Protein AF-A0A4V0X3Z7-F1 (afdb_monomer)

Secondary structure (DSSP, 8-state):
------HHHHHHHHHHHHHHHHHHHHTT-HHHHHHHHHHHHHHHHHHHHHHHHTT-HHHHHHHHHHHHHHHHHTT-HHHHHHHHHHHHS-TTS-HHHHHHHHHHHHHHHHHHHHHHHHHHHHT--

Mean predicted aligned error: 4.18 Å

pLDDT: mean 93.08, std 9.67, range [38.34, 98.69]

Structure (mmCIF, N/CA/C/O backbone):
data_AF-A0A4V0X3Z7-F1
#
_entry.id   AF-A0A4V0X3Z7-F1
#
loop_
_atom_site.group_PDB
_atom_site.id
_atom_site.type_symbol
_atom_site.label_atom_id
_atom_site.label_alt_id
_atom_site.label_comp_id
_atom_site.label_asym_id
_atom_site.label_entity_id
_atom_site.label_seq_id
_atom_site.pdbx_PDB_ins_code
_atom_site.Cartn_x
_atom_site.Cartn_y
_atom_site.Cartn_z
_atom_site.occupancy
_atom_site.B_iso_or_equiv
_atom_site.auth_seq_id
_atom_site.auth_comp_id
_atom_site.auth_asym_id
_atom_site.auth_atom_id
_atom_site.pdbx_PDB_model_num
ATOM 1 N N . MET A 1 1 ? -10.148 -19.559 -21.890 1.00 38.34 1 MET A N 1
ATOM 2 C CA . MET A 1 1 ? -9.094 -18.901 -21.090 1.00 38.34 1 MET A CA 1
ATOM 3 C C . MET A 1 1 ? -9.607 -17.489 -20.828 1.00 38.34 1 MET A C 1
ATOM 5 O O . MET A 1 1 ? -9.578 -16.677 -21.739 1.00 38.34 1 MET A O 1
ATOM 9 N N . ASN A 1 2 ? -10.272 -17.265 -19.688 1.00 44.81 2 ASN A N 1
ATOM 10 C CA . ASN A 1 2 ? -10.984 -16.011 -19.402 1.00 44.81 2 ASN A CA 1
ATOM 11 C C . ASN A 1 2 ? -9.976 -14.900 -19.104 1.00 44.81 2 ASN A C 1
ATOM 13 O O . ASN A 1 2 ? -9.364 -14.905 -18.042 1.00 44.81 2 ASN A O 1
ATOM 17 N N . SER A 1 3 ? -9.816 -13.957 -20.026 1.00 54.38 3 SER A N 1
ATOM 18 C CA . SER A 1 3 ? -9.079 -12.717 -19.788 1.00 54.38 3 SER A CA 1
ATOM 19 C C . SER A 1 3 ? -10.052 -11.540 -19.850 1.00 54.38 3 SER A C 1
ATOM 21 O O . SER A 1 3 ? -9.965 -10.708 -20.745 1.00 54.38 3 SER A O 1
ATOM 23 N N . ASP A 1 4 ? -10.959 -11.485 -18.873 1.00 62.41 4 ASP A N 1
ATOM 24 C CA . AS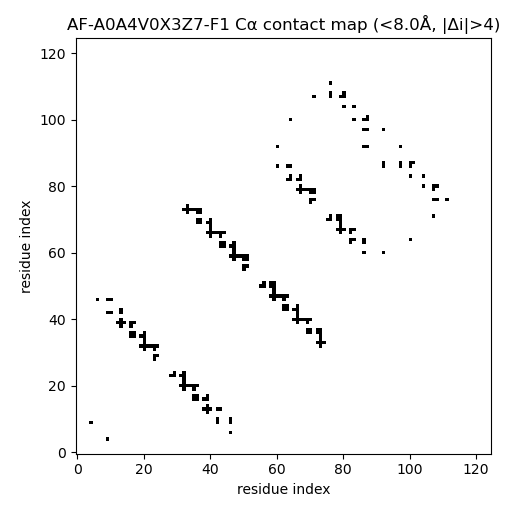P A 1 4 ? -11.826 -10.328 -18.574 1.00 62.41 4 ASP A CA 1
ATOM 25 C C . ASP A 1 4 ? -11.098 -9.288 -17.694 1.00 62.41 4 ASP A C 1
ATOM 27 O O . ASP A 1 4 ? -11.713 -8.504 -16.974 1.00 62.41 4 ASP A O 1
ATOM 31 N N . PHE A 1 5 ? -9.759 -9.284 -17.698 1.00 78.38 5 PHE A N 1
ATOM 32 C CA . PHE A 1 5 ? -8.991 -8.257 -17.002 1.00 78.38 5 PHE A CA 1
ATOM 33 C C . PHE A 1 5 ? -8.976 -6.974 -17.836 1.00 78.38 5 PHE A C 1
ATOM 35 O O . PHE A 1 5 ? -8.099 -6.760 -18.677 1.00 78.38 5 PHE A O 1
ATOM 42 N N . ASP A 1 6 ? -9.961 -6.118 -17.591 1.00 90.38 6 ASP A N 1
ATOM 43 C CA . ASP A 1 6 ? -9.970 -4.754 -18.100 1.00 90.38 6 ASP A CA 1
ATOM 44 C C . ASP A 1 6 ? -9.227 -3.829 -17.125 1.00 90.38 6 ASP A C 1
ATOM 46 O O . ASP A 1 6 ? -9.748 -3.408 -16.092 1.00 90.38 6 ASP A O 1
ATOM 50 N N . TYR A 1 7 ? -7.987 -3.494 -17.489 1.00 89.81 7 TYR A N 1
ATOM 51 C CA . TYR A 1 7 ? -7.126 -2.591 -16.725 1.00 89.81 7 TYR A CA 1
ATOM 52 C C . TYR A 1 7 ? -7.789 -1.232 -16.447 1.00 89.81 7 TYR A C 1
ATOM 54 O O . TYR A 1 7 ? -7.672 -0.704 -15.344 1.00 89.81 7 TYR A O 1
ATOM 62 N N . HIS A 1 8 ? -8.489 -0.651 -17.427 1.00 90.62 8 HIS A N 1
ATOM 63 C CA . HIS A 1 8 ? -9.095 0.672 -17.268 1.00 90.62 8 HIS A CA 1
ATOM 64 C C . HIS A 1 8 ? -10.319 0.630 -16.352 1.00 90.62 8 HIS A C 1
ATOM 66 O O . HIS A 1 8 ? -10.517 1.546 -15.543 1.00 90.62 8 HIS A O 1
ATOM 72 N N . ALA A 1 9 ? -11.115 -0.436 -16.444 1.00 93.44 9 ALA A N 1
ATOM 73 C CA . ALA A 1 9 ? -12.218 -0.662 -15.519 1.00 93.44 9 ALA A CA 1
ATOM 74 C C . ALA A 1 9 ? -11.707 -0.836 -14.079 1.00 93.44 9 ALA A C 1
ATOM 76 O O . ALA A 1 9 ? -12.247 -0.221 -13.158 1.00 93.44 9 ALA A O 1
ATOM 77 N N . GLU A 1 10 ? -10.630 -1.600 -13.887 1.00 94.69 10 GLU A N 1
ATOM 78 C CA . GLU A 1 10 ? -10.023 -1.835 -12.573 1.00 94.69 10 GLU A CA 1
ATOM 79 C C . GLU A 1 10 ? -9.392 -0.560 -11.981 1.00 94.69 10 GLU A C 1
ATOM 81 O O . GLU A 1 10 ? -9.646 -0.244 -10.818 1.00 94.69 10 GLU A O 1
ATOM 86 N N . GLU A 1 11 ? -8.681 0.250 -12.775 1.00 93.12 11 GLU A N 1
ATOM 87 C CA . GLU A 1 11 ? -8.182 1.575 -12.355 1.00 93.12 11 GLU A CA 1
ATOM 88 C C . GLU A 1 11 ? -9.304 2.499 -11.866 1.00 93.12 11 GLU A C 1
ATOM 90 O O . GLU A 1 11 ? -9.196 3.170 -10.828 1.00 93.12 11 GLU A O 1
ATOM 95 N N . THR A 1 12 ? -10.405 2.525 -12.620 1.00 96.44 12 THR A N 1
ATOM 96 C CA . THR A 1 12 ? -11.579 3.343 -12.301 1.00 96.44 12 THR A CA 1
ATOM 97 C C . THR A 1 12 ? -12.225 2.855 -11.011 1.00 96.44 12 THR A C 1
ATOM 99 O O . THR A 1 12 ? -12.478 3.644 -10.095 1.00 96.44 12 THR A O 1
ATOM 102 N N . ARG A 1 13 ? -12.446 1.540 -10.901 1.00 96.69 13 ARG A N 1
ATOM 103 C CA . ARG A 1 13 ? -13.023 0.906 -9.716 1.00 96.69 13 ARG A CA 1
ATOM 104 C C . ARG A 1 13 ? -12.187 1.199 -8.476 1.00 96.69 13 ARG A C 1
ATOM 106 O O . ARG A 1 13 ? -12.735 1.652 -7.472 1.00 96.69 13 ARG A O 1
ATOM 113 N N . LYS A 1 14 ? -10.872 1.006 -8.554 1.00 96.31 14 LYS A N 1
ATOM 114 C CA . LYS A 1 14 ? -9.954 1.286 -7.452 1.00 96.31 14 LYS A CA 1
ATOM 115 C C . LYS A 1 14 ? -10.014 2.746 -7.012 1.00 96.31 14 LYS A C 1
ATOM 117 O O . LYS A 1 14 ? -10.080 3.030 -5.820 1.00 96.31 14 LYS A O 1
ATOM 122 N N . SER A 1 15 ? -10.020 3.685 -7.954 1.00 95.69 15 SER A N 1
ATOM 123 C CA . SER A 1 15 ? -10.028 5.116 -7.624 1.00 95.69 15 SER A CA 1
ATOM 124 C C . SER A 1 15 ? -11.320 5.517 -6.906 1.00 95.69 15 SER A C 1
ATOM 126 O O . SER A 1 15 ? -11.279 6.253 -5.919 1.00 95.69 15 SER A O 1
ATOM 128 N N . ASN A 1 16 ? -12.453 4.953 -7.334 1.00 97.69 16 ASN A N 1
ATOM 129 C CA . ASN A 1 16 ? -13.739 5.137 -6.667 1.00 97.69 16 ASN A CA 1
ATOM 130 C C . ASN A 1 16 ? -13.750 4.546 -5.250 1.00 97.69 16 ASN A C 1
ATOM 132 O O . ASN A 1 16 ? -14.259 5.191 -4.333 1.00 97.69 16 ASN A O 1
ATOM 136 N N . LEU A 1 17 ? -13.177 3.353 -5.061 1.00 98.25 17 LEU A N 1
ATOM 137 C CA . LEU A 1 17 ? -13.065 2.722 -3.743 1.00 98.25 17 LEU A CA 1
ATOM 138 C C . LEU A 1 17 ? -12.219 3.566 -2.787 1.00 98.25 17 LEU A C 1
ATOM 140 O O . LEU A 1 17 ? -12.663 3.830 -1.675 1.00 98.25 17 LEU A O 1
ATOM 144 N N . LEU A 1 18 ? -11.056 4.059 -3.228 1.00 96.94 18 LEU A N 1
ATOM 145 C CA . LEU A 1 18 ? -10.191 4.910 -2.403 1.00 96.94 18 LEU A CA 1
ATOM 146 C C . LEU A 1 18 ? -10.886 6.209 -1.981 1.00 96.94 18 LEU A C 1
ATOM 148 O O . LEU A 1 18 ? -10.800 6.602 -0.817 1.00 96.94 18 LEU A O 1
ATOM 152 N N . LEU A 1 19 ? -11.601 6.860 -2.904 1.00 97.94 19 LEU A N 1
ATOM 153 C CA . LEU A 1 19 ? -12.348 8.079 -2.596 1.00 97.94 19 LEU A CA 1
ATOM 154 C C . LEU A 1 19 ? -13.448 7.813 -1.561 1.00 97.94 19 LEU A C 1
ATOM 156 O O . LEU A 1 19 ? -13.584 8.564 -0.596 1.00 97.94 19 LEU A O 1
ATOM 160 N N . GLN A 1 20 ? -14.213 6.733 -1.736 1.00 98.25 20 GLN A N 1
ATOM 161 C CA . GLN A 1 20 ? -15.265 6.349 -0.795 1.00 98.25 20 GLN A CA 1
ATOM 162 C C . GLN A 1 20 ? -14.697 5.957 0.571 1.00 98.25 20 GLN A C 1
ATOM 164 O O . GLN A 1 20 ? -15.239 6.370 1.595 1.00 98.25 20 GLN A O 1
ATOM 169 N N . ALA A 1 21 ? -13.595 5.206 0.598 1.00 97.69 21 ALA A N 1
ATOM 170 C CA . ALA A 1 21 ? -12.911 4.810 1.823 1.00 97.69 21 ALA A CA 1
ATOM 171 C C . ALA A 1 21 ? -12.460 6.036 2.628 1.00 97.69 21 ALA A C 1
ATOM 173 O O . ALA A 1 21 ? -12.733 6.123 3.827 1.00 97.69 21 ALA A O 1
ATOM 174 N N . ALA A 1 22 ? -11.853 7.023 1.961 1.00 97.06 22 ALA A N 1
ATOM 175 C CA . ALA A 1 22 ? -11.464 8.283 2.586 1.00 97.06 22 ALA A CA 1
ATOM 176 C C . ALA A 1 22 ? -12.679 9.024 3.165 1.00 97.06 22 ALA A C 1
ATOM 178 O O . ALA A 1 22 ? -12.667 9.399 4.334 1.00 97.06 22 ALA A O 1
ATOM 179 N N . LEU A 1 23 ? -13.760 9.154 2.392 1.00 98.19 23 LEU A N 1
ATOM 180 C CA . LEU A 1 23 ? -14.999 9.806 2.832 1.00 98.19 23 LEU A CA 1
ATOM 181 C C . LEU A 1 23 ? -15.620 9.123 4.060 1.00 98.19 23 LEU A C 1
ATOM 183 O O . LEU A 1 23 ? -16.060 9.794 4.990 1.00 98.19 23 LEU A O 1
ATOM 187 N N . LEU A 1 24 ? -15.637 7.788 4.087 1.00 98.06 24 LEU A N 1
ATOM 188 C CA . LEU A 1 24 ? -16.126 7.020 5.231 1.00 98.06 24 LEU A CA 1
ATOM 189 C C . LEU A 1 24 ? -15.252 7.211 6.470 1.00 98.06 24 LEU A C 1
ATOM 191 O O . LEU A 1 24 ? -15.785 7.310 7.576 1.00 98.06 24 LEU A O 1
ATOM 195 N N . ARG A 1 25 ? -13.931 7.285 6.294 1.00 96.19 25 ARG A N 1
ATOM 196 C CA . ARG A 1 25 ? -12.999 7.536 7.393 1.00 96.19 25 ARG A CA 1
ATOM 197 C C . ARG A 1 25 ? -13.224 8.912 8.013 1.00 96.19 25 ARG A C 1
ATOM 199 O O . ARG A 1 25 ? -13.319 8.992 9.232 1.00 96.19 25 ARG A O 1
ATOM 206 N N . GLU A 1 26 ? -13.387 9.954 7.199 1.00 97.25 26 GLU A N 1
ATOM 207 C CA . GLU A 1 26 ? -13.695 11.311 7.686 1.00 97.25 26 GLU A CA 1
ATOM 208 C C . GLU A 1 26 ? -15.035 11.373 8.441 1.00 97.25 26 GLU A C 1
ATOM 210 O O . GLU A 1 26 ? -15.217 12.180 9.346 1.00 97.25 26 GLU A O 1
ATOM 215 N N . GLN A 1 27 ? -15.971 10.475 8.122 1.00 97.69 27 GLN A N 1
ATOM 216 C CA . GLN A 1 27 ? -17.241 10.316 8.842 1.00 97.69 27 GLN A CA 1
ATOM 217 C C . GLN A 1 27 ? -17.130 9.437 10.104 1.00 97.69 27 GLN A C 1
ATOM 219 O O . GLN A 1 27 ? -18.151 9.092 10.698 1.00 97.69 27 GLN A O 1
ATOM 224 N N . GLY A 1 28 ? -15.926 9.005 10.492 1.00 97.00 28 GLY A N 1
ATOM 225 C CA . GLY A 1 28 ? -15.695 8.119 11.638 1.00 97.00 28 GLY A CA 1
ATOM 226 C C . GLY A 1 28 ? -16.122 6.662 11.417 1.00 97.00 28 GLY A C 1
ATOM 227 O O . GLY A 1 28 ? -16.136 5.866 12.353 1.00 97.00 28 GLY A O 1
ATOM 228 N N . ARG A 1 29 ? -16.472 6.269 10.185 1.00 97.50 29 ARG A N 1
ATOM 229 C CA . ARG A 1 29 ? -16.914 4.906 9.839 1.00 97.50 29 ARG A CA 1
ATOM 230 C C . ARG A 1 29 ? -15.720 4.015 9.494 1.00 97.50 29 ARG A C 1
ATOM 232 O O . ARG A 1 29 ? -15.617 3.508 8.375 1.00 97.50 29 ARG A O 1
ATOM 239 N N . TYR A 1 30 ? -14.829 3.834 10.467 1.00 95.44 30 TYR A N 1
ATOM 240 C CA . TYR A 1 30 ? -13.506 3.230 10.283 1.00 95.44 30 TYR A CA 1
ATOM 241 C C . TYR A 1 30 ? -13.533 1.793 9.756 1.00 95.44 30 TYR A C 1
ATOM 243 O O . TYR A 1 30 ? -12.812 1.496 8.812 1.00 95.44 30 TYR A O 1
ATOM 251 N N . GLU A 1 31 ? -14.402 0.924 10.277 1.00 96.12 31 GLU A N 1
ATOM 252 C CA . GLU A 1 31 ? -14.479 -0.477 9.823 1.00 96.12 31 GLU A CA 1
ATOM 253 C C . GLU A 1 31 ? -14.844 -0.583 8.338 1.00 96.12 31 GLU A C 1
ATOM 255 O O . GLU A 1 31 ? -14.196 -1.286 7.569 1.00 96.12 31 GLU A O 1
ATOM 260 N N . ARG A 1 32 ? -15.856 0.177 7.903 1.00 97.06 32 ARG A N 1
ATOM 261 C CA . ARG A 1 32 ? -16.285 0.172 6.497 1.00 97.06 32 ARG A CA 1
ATOM 262 C C . ARG A 1 32 ? -15.239 0.817 5.591 1.00 97.06 32 ARG A C 1
ATOM 264 O O . ARG A 1 32 ? -15.046 0.351 4.475 1.00 97.06 32 ARG A O 1
ATOM 271 N N . ALA A 1 33 ? -14.565 1.869 6.060 1.00 98.19 33 ALA A N 1
ATOM 272 C CA . ALA A 1 33 ? -13.440 2.451 5.337 1.00 98.19 33 ALA A CA 1
ATOM 273 C C . ALA A 1 33 ? -12.310 1.426 5.151 1.00 98.19 33 ALA A C 1
ATOM 275 O O . ALA A 1 33 ? -11.796 1.292 4.044 1.00 98.19 33 ALA A O 1
ATOM 276 N N . ALA A 1 34 ? -11.979 0.667 6.200 1.00 97.69 34 ALA A N 1
ATOM 277 C CA . ALA A 1 34 ? -10.951 -0.365 6.158 1.00 97.69 34 ALA A CA 1
ATOM 278 C C . ALA A 1 34 ? -11.270 -1.455 5.124 1.00 97.69 34 ALA A C 1
ATOM 280 O O . ALA A 1 34 ? -10.401 -1.799 4.326 1.00 97.69 34 ALA A O 1
ATOM 281 N N . THR A 1 35 ? -12.522 -1.923 5.051 1.00 98.38 35 THR A N 1
ATOM 282 C CA . THR A 1 35 ? -12.951 -2.869 4.004 1.00 98.38 35 THR A CA 1
ATOM 283 C C . THR A 1 35 ? -12.726 -2.310 2.597 1.00 98.38 35 THR A C 1
ATOM 285 O O . THR A 1 35 ? -12.166 -2.997 1.748 1.00 98.38 35 THR A O 1
ATOM 288 N N . LEU A 1 36 ? -13.094 -1.049 2.343 1.00 98.56 36 LEU A N 1
ATOM 289 C CA . LEU A 1 36 ? -12.901 -0.444 1.020 1.00 98.56 36 LEU A CA 1
ATOM 290 C C . LEU A 1 36 ? -11.421 -0.207 0.681 1.00 98.56 36 LEU A C 1
ATOM 292 O O . LEU A 1 36 ? -11.033 -0.347 -0.479 1.00 98.56 36 LEU A O 1
ATOM 296 N N . PHE A 1 37 ? -10.586 0.123 1.671 1.00 98.50 37 PHE A N 1
ATOM 29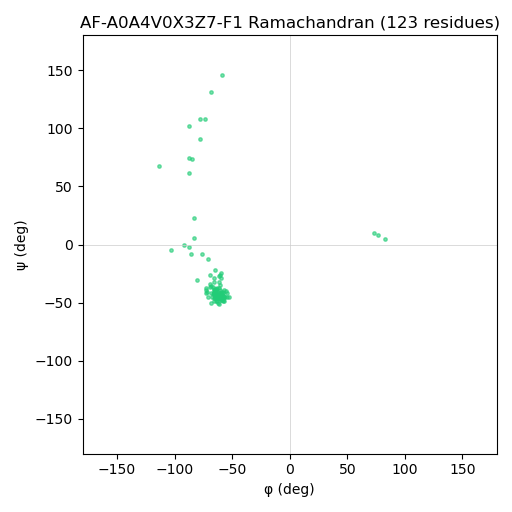7 C CA . PHE A 1 37 ? -9.137 0.214 1.476 1.00 98.50 37 PHE A CA 1
ATOM 298 C C . PHE A 1 37 ? -8.520 -1.145 1.132 1.00 98.50 37 PHE A C 1
ATOM 300 O O . PHE A 1 37 ? -7.704 -1.210 0.215 1.00 98.50 37 PHE A O 1
ATOM 307 N N . ALA A 1 38 ? -8.944 -2.218 1.803 1.00 98.62 38 ALA A N 1
ATOM 308 C CA . ALA A 1 38 ? -8.525 -3.585 1.498 1.00 98.62 38 ALA A CA 1
ATOM 309 C C . ALA A 1 38 ? -8.926 -4.005 0.074 1.00 98.62 38 ALA A C 1
ATOM 311 O O . ALA A 1 38 ? -8.106 -4.522 -0.683 1.00 98.62 38 ALA A O 1
ATOM 312 N N . GLU A 1 39 ? -10.167 -3.724 -0.334 1.00 98.50 39 GLU A N 1
ATOM 313 C CA . GLU A 1 39 ? -10.621 -4.004 -1.702 1.00 98.50 39 GLU A CA 1
ATOM 314 C C . GLU A 1 39 ? -9.813 -3.228 -2.751 1.00 98.50 39 GLU A C 1
ATOM 316 O O . GLU A 1 39 ? -9.421 -3.791 -3.774 1.00 98.50 39 GLU A O 1
ATOM 321 N N . ALA A 1 40 ? -9.536 -1.945 -2.504 1.00 98.62 40 ALA A N 1
ATOM 322 C CA . ALA A 1 40 ? -8.705 -1.139 -3.393 1.00 98.62 40 ALA A CA 1
ATOM 323 C C . ALA A 1 40 ? -7.263 -1.666 -3.473 1.00 98.62 40 ALA A C 1
ATOM 325 O O . ALA A 1 40 ? -6.689 -1.692 -4.561 1.00 98.62 40 ALA A O 1
ATOM 326 N N . ALA A 1 41 ? -6.693 -2.111 -2.349 1.00 98.69 41 ALA A N 1
ATOM 327 C CA . ALA A 1 41 ? -5.348 -2.674 -2.291 1.00 98.69 41 ALA A CA 1
ATOM 328 C C . ALA A 1 41 ? -5.232 -3.965 -3.114 1.00 98.69 41 ALA A C 1
ATOM 330 O O . ALA A 1 41 ? -4.325 -4.083 -3.934 1.00 98.69 41 ALA A O 1
ATOM 331 N N . ALA A 1 42 ? -6.205 -4.871 -2.995 1.00 98.50 42 ALA A N 1
ATOM 332 C CA . ALA A 1 42 ? -6.241 -6.093 -3.797 1.00 98.50 42 ALA A CA 1
ATOM 333 C C . ALA A 1 42 ? -6.32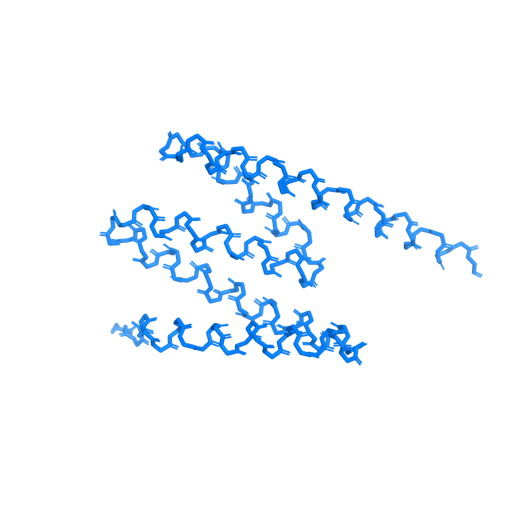8 -5.803 -5.309 1.00 98.50 42 ALA A C 1
ATOM 335 O O . ALA A 1 42 ? -5.753 -6.526 -6.124 1.00 98.50 42 ALA A O 1
ATOM 336 N N . ILE A 1 43 ? -7.027 -4.735 -5.714 1.00 98.25 43 ILE A N 1
ATOM 337 C CA . ILE A 1 43 ? -7.050 -4.303 -7.120 1.00 98.25 43 ILE A CA 1
ATOM 338 C C . ILE A 1 43 ? -5.675 -3.778 -7.552 1.00 98.25 43 ILE A C 1
ATOM 340 O O . ILE A 1 43 ? -5.196 -4.155 -8.621 1.00 98.25 43 ILE A O 1
ATOM 344 N N . GLU A 1 44 ? -5.027 -2.950 -6.731 1.00 98.50 44 GLU A N 1
ATOM 345 C CA . GLU A 1 44 ? -3.668 -2.451 -6.983 1.00 98.50 44 GLU A CA 1
ATOM 346 C C . GLU A 1 44 ? -2.658 -3.601 -7.160 1.00 98.50 44 GLU A C 1
ATOM 348 O O . GLU A 1 44 ? -1.831 -3.553 -8.066 1.00 98.50 44 GLU A O 1
ATOM 353 N N . GLU A 1 45 ? -2.753 -4.689 -6.392 1.00 98.44 45 GLU A N 1
ATOM 354 C CA . GLU A 1 45 ? -1.893 -5.868 -6.594 1.00 98.44 45 GLU A CA 1
ATOM 355 C C . GLU A 1 45 ? -2.097 -6.514 -7.970 1.00 98.44 45 GLU A C 1
ATOM 357 O O . GLU A 1 45 ? -1.127 -6.748 -8.693 1.00 98.44 45 GLU A O 1
ATOM 362 N N . ARG A 1 46 ? -3.350 -6.702 -8.404 1.00 97.69 46 ARG A N 1
ATOM 363 C CA . ARG A 1 46 ? -3.652 -7.242 -9.745 1.00 97.69 46 ARG A CA 1
ATOM 364 C C . ARG A 1 46 ? -3.181 -6.315 -10.867 1.00 97.69 46 ARG A C 1
ATOM 366 O O . ARG A 1 46 ? -2.685 -6.772 -11.899 1.00 97.69 46 ARG A O 1
ATOM 373 N N . LEU A 1 47 ? -3.319 -5.002 -10.678 1.00 97.25 47 LEU A N 1
ATOM 374 C CA . LEU A 1 47 ? -2.802 -3.994 -11.607 1.00 97.25 47 LEU A CA 1
ATOM 375 C C . LEU A 1 47 ? -1.271 -4.050 -11.680 1.00 97.25 47 LEU A C 1
ATOM 377 O O . LEU A 1 47 ? -0.709 -3.938 -12.774 1.00 97.25 47 LEU A O 1
ATOM 381 N N . ALA A 1 48 ? -0.600 -4.278 -10.548 1.00 97.06 48 ALA A N 1
ATOM 382 C CA . ALA A 1 48 ? 0.843 -4.457 -10.502 1.00 97.06 48 ALA A CA 1
ATOM 383 C C . ALA A 1 48 ? 1.301 -5.710 -11.252 1.00 97.06 48 ALA A C 1
ATOM 385 O O . ALA A 1 48 ? 2.211 -5.621 -12.077 1.00 97.06 48 ALA A O 1
ATOM 386 N N . GLU A 1 49 ? 0.658 -6.852 -11.005 1.00 96.12 49 GLU A N 1
ATOM 387 C CA . GLU A 1 49 ? 0.932 -8.113 -11.701 1.00 96.12 49 GLU A CA 1
ATOM 388 C C . GLU A 1 49 ? 0.745 -7.965 -13.215 1.00 96.12 49 GLU A C 1
ATOM 390 O O . GLU A 1 49 ? 1.608 -8.362 -13.998 1.00 96.12 49 GLU A O 1
ATOM 395 N N . SER A 1 50 ? -0.345 -7.318 -13.646 1.00 95.38 50 SER A N 1
ATOM 396 C CA . SER A 1 50 ? -0.592 -7.066 -15.068 1.00 95.38 50 SER A CA 1
ATOM 397 C C . SER A 1 50 ? 0.460 -6.148 -15.694 1.00 95.38 50 SER A C 1
ATOM 399 O O . SER A 1 50 ? 0.873 -6.372 -16.834 1.00 95.38 50 SER A O 1
ATOM 401 N N . ALA A 1 51 ? 0.893 -5.107 -14.978 1.00 95.31 51 ALA A N 1
ATOM 402 C CA . ALA A 1 51 ? 1.932 -4.199 -15.452 1.00 95.31 51 ALA A CA 1
ATOM 403 C C . ALA A 1 51 ? 3.289 -4.908 -15.576 1.00 95.31 51 ALA A C 1
ATOM 405 O O . ALA A 1 51 ? 3.974 -4.742 -16.586 1.00 95.31 51 ALA A O 1
ATOM 406 N N . GLU A 1 52 ? 3.647 -5.747 -14.602 1.00 94.50 52 GLU A N 1
ATOM 407 C CA . GLU A 1 52 ? 4.888 -6.522 -14.622 1.00 94.50 52 GLU A CA 1
ATOM 408 C C . GLU A 1 52 ? 4.896 -7.564 -15.744 1.00 94.50 52 GLU A C 1
ATOM 410 O O . GLU A 1 52 ? 5.873 -7.650 -16.485 1.00 94.50 52 GLU A O 1
ATOM 415 N N . ALA A 1 53 ? 3.782 -8.271 -15.962 1.00 94.62 53 ALA A N 1
ATOM 416 C CA . ALA A 1 53 ? 3.633 -9.212 -17.076 1.00 94.62 53 ALA A CA 1
ATOM 417 C C . ALA A 1 53 ? 3.805 -8.545 -18.457 1.00 94.62 53 ALA A C 1
ATOM 419 O O . ALA A 1 53 ? 4.171 -9.203 -19.429 1.00 94.62 53 ALA A O 1
ATOM 420 N N . LYS A 1 54 ? 3.560 -7.232 -18.548 1.00 94.38 54 LYS A N 1
ATOM 421 C CA . LYS A 1 54 ? 3.765 -6.410 -19.753 1.00 94.38 54 LYS A CA 1
ATOM 422 C C . LYS A 1 54 ? 5.151 -5.756 -19.816 1.00 94.38 54 LYS A C 1
ATOM 424 O O . LYS A 1 54 ? 5.428 -5.028 -20.766 1.00 94.38 54 LYS A O 1
ATOM 429 N N . GLY A 1 55 ? 6.005 -5.975 -18.817 1.00 95.25 55 GLY A N 1
ATOM 430 C CA . GLY A 1 55 ? 7.327 -5.358 -18.709 1.00 95.25 55 GLY A CA 1
ATOM 431 C C . GLY A 1 55 ? 7.321 -3.890 -18.257 1.00 95.25 55 GLY A C 1
ATOM 432 O O . GLY A 1 55 ? 8.376 -3.258 -18.255 1.00 95.25 55 GLY A O 1
ATOM 433 N N . ASP A 1 56 ? 6.178 -3.325 -17.844 1.00 95.44 56 ASP A N 1
ATOM 434 C CA . ASP A 1 56 ? 6.105 -1.960 -17.299 1.00 95.44 56 ASP A CA 1
ATOM 435 C C . ASP A 1 56 ? 6.418 -1.967 -15.794 1.00 95.44 56 ASP A C 1
ATOM 437 O O . ASP A 1 56 ? 5.551 -1.804 -14.930 1.00 95.44 56 ASP A O 1
ATOM 441 N N . VAL A 1 57 ? 7.704 -2.159 -15.488 1.00 94.00 57 VAL A N 1
ATOM 442 C CA . VAL A 1 57 ? 8.244 -2.205 -14.120 1.00 94.00 57 VAL A CA 1
ATOM 443 C C . VAL A 1 57 ? 7.876 -0.955 -13.324 1.00 94.00 57 VAL A C 1
ATOM 445 O O . VAL A 1 57 ? 7.435 -1.042 -12.181 1.00 94.00 57 VAL A O 1
ATOM 448 N N . SER A 1 58 ? 8.014 0.227 -13.929 1.00 94.12 58 SER A N 1
ATOM 449 C CA . SER A 1 58 ? 7.740 1.496 -13.245 1.00 94.12 58 SER A CA 1
ATOM 450 C C . SER A 1 58 ? 6.291 1.589 -12.775 1.00 94.12 58 SER A C 1
ATOM 452 O O . SER A 1 58 ? 6.017 2.103 -11.690 1.00 94.12 58 SER A O 1
ATOM 454 N N . ARG A 1 59 ? 5.350 1.102 -13.585 1.00 94.81 59 ARG A N 1
ATOM 455 C CA . ARG A 1 59 ? 3.934 1.051 -13.224 1.00 94.81 59 ARG A CA 1
ATOM 456 C C . ARG A 1 59 ? 3.643 -0.027 -12.189 1.00 94.81 59 ARG A C 1
ATOM 458 O O . ARG A 1 59 ? 2.934 0.265 -11.231 1.00 94.81 59 ARG A O 1
ATOM 465 N N . ALA A 1 60 ? 4.238 -1.210 -12.325 1.00 96.50 60 ALA A N 1
ATOM 466 C CA . ALA A 1 60 ? 4.105 -2.277 -11.337 1.00 96.50 60 ALA A CA 1
ATOM 467 C C . ALA A 1 60 ? 4.554 -1.822 -9.939 1.00 96.50 60 ALA A C 1
ATOM 469 O O . ALA A 1 60 ? 3.834 -2.011 -8.960 1.00 96.50 60 ALA A O 1
ATOM 470 N N . LEU A 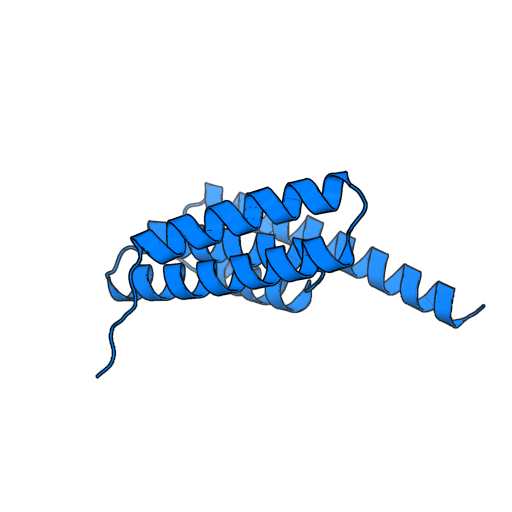1 61 ? 5.697 -1.134 -9.853 1.00 96.25 61 LEU A N 1
ATOM 471 C CA . LEU A 1 61 ? 6.217 -0.565 -8.608 1.00 96.25 61 LEU A CA 1
ATOM 472 C C . LEU A 1 61 ? 5.246 0.441 -7.972 1.00 96.25 61 LEU A C 1
ATOM 474 O O . LEU A 1 61 ? 5.029 0.405 -6.761 1.00 96.25 61 LEU A O 1
ATOM 478 N N . ARG A 1 62 ? 4.637 1.325 -8.777 1.00 95.75 62 ARG A N 1
ATOM 479 C CA . ARG A 1 62 ? 3.642 2.292 -8.278 1.00 95.75 62 ARG A CA 1
ATOM 480 C C . ARG A 1 62 ? 2.415 1.594 -7.703 1.00 95.75 62 ARG A C 1
ATOM 482 O O . ARG A 1 62 ? 1.986 1.958 -6.612 1.00 95.75 62 ARG A O 1
ATOM 489 N N . HIS A 1 63 ? 1.890 0.599 -8.413 1.00 97.44 63 HIS A N 1
ATOM 490 C CA . HIS A 1 63 ? 0.725 -0.158 -7.969 1.00 97.44 63 HIS A CA 1
ATOM 491 C C . HIS A 1 63 ? 1.016 -0.948 -6.688 1.00 97.44 63 HIS A C 1
ATOM 493 O O . HIS A 1 63 ? 0.276 -0.826 -5.720 1.00 97.44 63 HIS A O 1
ATOM 499 N N . ARG A 1 64 ? 2.160 -1.640 -6.593 1.00 98.06 64 ARG A N 1
ATOM 500 C CA . ARG A 1 64 ? 2.563 -2.331 -5.350 1.00 98.06 64 ARG A CA 1
ATOM 501 C C . ARG A 1 64 ? 2.706 -1.389 -4.161 1.00 98.06 64 ARG A C 1
ATOM 503 O O . ARG A 1 64 ? 2.255 -1.711 -3.066 1.00 98.06 64 ARG A O 1
ATOM 510 N N . PHE A 1 65 ? 3.312 -0.219 -4.361 1.00 97.81 65 PHE A N 1
ATOM 511 C CA . PHE A 1 65 ? 3.426 0.768 -3.288 1.00 97.81 65 PHE A CA 1
ATOM 512 C C . PHE A 1 65 ? 2.044 1.290 -2.855 1.00 97.81 65 PHE A C 1
ATOM 514 O O . PHE A 1 65 ? 1.785 1.468 -1.665 1.00 97.81 65 PHE A O 1
ATOM 521 N N . SER A 1 66 ? 1.140 1.503 -3.815 1.00 97.62 66 SER A N 1
ATOM 522 C CA . SER A 1 66 ? -0.249 1.890 -3.549 1.00 97.62 66 SER A CA 1
ATOM 523 C C . SER A 1 66 ? -1.009 0.800 -2.780 1.00 97.62 66 SER A C 1
ATOM 525 O O . SER A 1 66 ? -1.655 1.106 -1.778 1.00 97.62 66 SER A O 1
ATOM 527 N N . ALA A 1 67 ? -0.852 -0.473 -3.162 1.00 98.56 67 ALA A N 1
ATOM 528 C CA . ALA A 1 67 ? -1.409 -1.617 -2.444 1.00 98.56 67 ALA A CA 1
ATOM 529 C C . ALA A 1 67 ? -0.926 -1.670 -0.990 1.00 98.56 67 ALA A C 1
ATOM 531 O O . ALA A 1 67 ? -1.743 -1.762 -0.077 1.00 98.56 67 ALA A O 1
ATOM 532 N N . ALA A 1 68 ? 0.381 -1.511 -0.753 1.00 98.38 68 ALA A N 1
ATOM 533 C CA . ALA A 1 68 ? 0.930 -1.461 0.601 1.00 98.38 68 ALA A CA 1
ATOM 534 C C . ALA A 1 68 ? 0.299 -0.339 1.444 1.00 98.38 68 ALA A C 1
ATOM 536 O O . ALA A 1 68 ? -0.050 -0.542 2.607 1.00 98.38 68 ALA A O 1
ATOM 537 N N . SER A 1 69 ? 0.100 0.843 0.852 1.00 97.81 69 SER A N 1
ATOM 538 C CA . SER A 1 69 ? -0.591 1.952 1.515 1.00 97.81 69 SER A CA 1
ATOM 539 C C . SER A 1 69 ? -2.066 1.646 1.798 1.00 97.81 69 SER A C 1
ATOM 541 O O . SER A 1 69 ? -2.570 2.015 2.860 1.00 97.81 69 SER A O 1
ATOM 543 N N . GLY A 1 70 ? -2.758 0.967 0.881 1.00 98.12 70 GLY A N 1
ATOM 544 C CA . GLY A 1 70 ? -4.139 0.522 1.064 1.00 98.12 70 GLY A CA 1
ATOM 545 C C . GLY A 1 70 ? -4.274 -0.486 2.206 1.00 98.12 70 GLY A C 1
ATOM 546 O O . GLY A 1 70 ? -5.075 -0.267 3.112 1.00 98.12 70 GLY A O 1
ATOM 547 N N . TRP A 1 71 ? -3.430 -1.521 2.240 1.00 98.56 71 TRP A N 1
ATOM 548 C CA . TRP A 1 71 ? -3.418 -2.505 3.327 1.00 98.56 71 TRP A CA 1
ATOM 549 C C . TRP A 1 71 ? -3.117 -1.880 4.690 1.00 98.56 71 TRP A C 1
ATOM 551 O O . TRP A 1 71 ? -3.815 -2.164 5.663 1.00 98.56 71 TRP A O 1
ATOM 561 N N . ALA A 1 72 ? -2.162 -0.946 4.759 1.00 97.69 72 ALA A N 1
ATOM 562 C CA . ALA A 1 72 ? -1.880 -0.218 5.994 1.00 97.69 72 ALA A CA 1
ATOM 563 C C . ALA A 1 72 ? -3.097 0.594 6.474 1.00 97.69 72 ALA A C 1
ATOM 565 O O . ALA A 1 72 ? -3.419 0.587 7.659 1.00 97.69 72 ALA A O 1
ATOM 566 N N . GLN A 1 73 ? -3.817 1.252 5.559 1.00 96.81 73 GLN A N 1
ATOM 567 C CA . GLN A 1 73 ? -5.049 1.979 5.890 1.00 96.81 73 GLN A CA 1
ATOM 568 C C . GLN A 1 73 ? -6.212 1.058 6.277 1.00 96.81 73 GLN A C 1
ATOM 570 O O . GLN A 1 73 ? -7.090 1.478 7.029 1.00 96.81 73 GLN A O 1
ATOM 575 N N . ALA A 1 74 ? -6.213 -0.185 5.795 1.00 97.06 74 ALA A N 1
ATOM 576 C CA . ALA A 1 74 ? -7.148 -1.221 6.215 1.00 97.06 74 ALA A CA 1
ATOM 577 C C . ALA A 1 74 ? -6.809 -1.831 7.590 1.00 97.06 74 ALA A C 1
ATOM 579 O O . ALA A 1 74 ? -7.606 -2.593 8.130 1.00 97.06 74 ALA A O 1
ATOM 580 N N . GLY A 1 75 ? -5.648 -1.497 8.164 1.00 95.88 75 GLY A N 1
ATOM 581 C CA . GLY A 1 75 ? -5.154 -2.075 9.415 1.00 95.88 75 GLY A CA 1
ATOM 582 C C . GLY A 1 75 ? -4.444 -3.422 9.248 1.00 95.88 75 GLY A C 1
ATOM 583 O O . GLY A 1 75 ? -4.029 -4.012 10.243 1.00 95.88 75 GLY A O 1
ATOM 584 N N . ASP A 1 76 ? -4.246 -3.900 8.015 1.00 97.38 76 ASP A N 1
ATOM 585 C CA . ASP A 1 76 ? -3.450 -5.097 7.733 1.00 97.38 76 ASP A CA 1
ATOM 586 C C . ASP A 1 76 ? -1.969 -4.726 7.572 1.00 97.38 76 ASP A C 1
ATOM 588 O O . ASP A 1 76 ? -1.400 -4.647 6.478 1.00 97.38 76 ASP A O 1
ATOM 592 N N . PHE A 1 77 ? -1.333 -4.439 8.709 1.00 97.12 77 PHE A N 1
ATOM 593 C CA . PHE A 1 77 ? 0.061 -4.002 8.741 1.00 97.12 77 PHE A CA 1
ATOM 594 C C . PHE A 1 77 ? 1.035 -5.084 8.266 1.00 97.12 77 PHE A C 1
ATOM 596 O O . PHE A 1 77 ? 2.098 -4.755 7.747 1.00 97.12 77 PHE A O 1
ATOM 603 N N . TYR A 1 78 ? 0.701 -6.364 8.440 1.00 96.44 78 TYR A N 1
ATOM 604 C CA . TYR A 1 78 ? 1.571 -7.459 8.015 1.00 96.44 78 TYR A CA 1
ATOM 605 C C . TYR A 1 78 ? 1.614 -7.562 6.495 1.00 96.44 78 TYR A C 1
ATOM 607 O O . TYR A 1 78 ? 2.704 -7.645 5.930 1.00 96.44 78 TYR A O 1
ATOM 615 N N . HIS A 1 79 ? 0.457 -7.477 5.837 1.00 98.12 79 HIS A N 1
ATOM 616 C CA . HIS A 1 79 ? 0.393 -7.477 4.381 1.00 98.12 79 HIS A CA 1
ATOM 617 C C . HIS A 1 79 ? 1.080 -6.238 3.794 1.00 98.12 79 HIS A C 1
ATOM 619 O O . HIS A 1 79 ? 1.903 -6.346 2.882 1.00 98.12 79 HIS A O 1
ATOM 625 N N . ALA A 1 80 ? 0.838 -5.062 4.384 1.00 98.25 80 ALA A N 1
ATOM 626 C CA . ALA A 1 80 ? 1.518 -3.833 3.988 1.00 98.25 80 ALA A CA 1
ATOM 627 C C . ALA A 1 80 ? 3.050 -3.955 4.080 1.00 98.25 80 ALA A C 1
ATOM 629 O O . ALA A 1 80 ? 3.752 -3.632 3.123 1.00 98.25 80 ALA A O 1
ATOM 630 N N . LEU A 1 81 ? 3.575 -4.454 5.205 1.00 97.69 81 LEU A N 1
ATOM 631 C CA . LEU A 1 81 ? 5.017 -4.623 5.411 1.00 97.69 81 LEU A CA 1
ATOM 632 C C . LEU A 1 81 ? 5.622 -5.685 4.490 1.00 97.69 81 LEU A C 1
ATOM 634 O O . LEU A 1 81 ? 6.732 -5.484 4.007 1.00 97.69 81 LEU A O 1
ATOM 638 N N . ALA A 1 82 ? 4.907 -6.777 4.207 1.00 97.62 82 ALA A N 1
ATOM 639 C CA . ALA A 1 82 ? 5.365 -7.790 3.258 1.00 97.62 82 ALA A CA 1
ATOM 640 C C . ALA A 1 82 ? 5.557 -7.195 1.852 1.00 97.62 82 ALA A C 1
ATOM 642 O O . ALA A 1 82 ? 6.591 -7.413 1.217 1.00 97.62 82 ALA A O 1
ATOM 643 N N . LEU A 1 83 ? 4.607 -6.374 1.392 1.00 97.88 83 LEU A N 1
ATOM 644 C CA . LEU A 1 83 ? 4.729 -5.674 0.114 1.00 97.88 83 LEU A CA 1
ATOM 645 C C . LEU A 1 83 ? 5.877 -4.660 0.122 1.00 97.88 83 LEU A C 1
ATOM 647 O O . LEU A 1 83 ? 6.646 -4.619 -0.837 1.00 97.88 83 LEU A O 1
ATOM 651 N N . LEU A 1 84 ? 6.031 -3.870 1.188 1.00 97.56 84 LEU A N 1
ATOM 652 C CA . LEU A 1 84 ? 7.129 -2.902 1.294 1.00 97.56 84 LEU A CA 1
ATOM 653 C C . LEU A 1 84 ? 8.493 -3.592 1.287 1.00 97.56 84 LEU A C 1
ATOM 655 O O . LEU A 1 84 ? 9.370 -3.172 0.540 1.00 97.56 84 LEU A O 1
ATOM 659 N N . HIS A 1 85 ? 8.640 -4.696 2.019 1.00 96.06 85 HIS A N 1
ATOM 660 C CA . HIS A 1 85 ? 9.862 -5.491 2.012 1.00 96.06 85 HIS A CA 1
ATOM 661 C C . HIS A 1 85 ? 10.180 -6.020 0.608 1.00 96.06 85 HIS A C 1
ATOM 663 O O . HIS A 1 85 ? 11.289 -5.828 0.113 1.00 96.06 85 HIS A O 1
ATOM 669 N N . SER A 1 86 ? 9.178 -6.561 -0.098 1.00 95.06 86 SER A N 1
ATOM 670 C CA . SER A 1 86 ? 9.358 -7.012 -1.485 1.00 95.06 86 SER A CA 1
ATOM 671 C C . SER A 1 86 ? 9.799 -5.887 -2.432 1.00 95.06 86 SER A C 1
ATOM 673 O O . SER A 1 86 ? 10.466 -6.140 -3.431 1.00 95.06 86 SER A O 1
ATOM 675 N N . LEU A 1 87 ? 9.429 -4.633 -2.142 1.00 95.31 87 LEU A N 1
ATOM 676 C CA . LEU A 1 87 ? 9.848 -3.467 -2.917 1.00 95.31 87 LEU A CA 1
ATOM 677 C C . LEU A 1 87 ? 11.260 -2.992 -2.551 1.00 95.31 87 LEU A C 1
ATOM 679 O O . LEU A 1 87 ? 11.952 -2.460 -3.417 1.00 95.31 87 LEU A O 1
ATOM 683 N N . GLU A 1 88 ? 11.699 -3.173 -1.306 1.00 93.31 88 GLU A N 1
ATOM 684 C CA . GLU A 1 88 ? 13.066 -2.855 -0.867 1.00 93.31 88 GLU A CA 1
ATOM 685 C C . GLU A 1 88 ? 14.098 -3.800 -1.493 1.00 93.31 88 GLU A C 1
ATOM 687 O O . GLU A 1 88 ? 15.188 -3.364 -1.863 1.00 93.31 88 GLU A O 1
ATOM 692 N N . GLU A 1 89 ? 13.738 -5.072 -1.680 1.00 93.12 89 GLU A N 1
ATOM 693 C CA . GLU A 1 89 ? 14.592 -6.090 -2.307 1.00 93.12 89 GLU A CA 1
ATOM 694 C C . GLU A 1 89 ? 14.779 -5.882 -3.822 1.00 93.12 89 GLU A C 1
ATOM 696 O O . GLU A 1 89 ? 15.656 -6.484 -4.449 1.00 93.12 89 GLU A O 1
ATOM 701 N N . ARG A 1 90 ? 13.984 -4.999 -4.438 1.00 92.00 90 ARG A N 1
ATOM 702 C CA . ARG A 1 90 ? 14.043 -4.727 -5.875 1.00 92.00 90 ARG A CA 1
ATOM 703 C C . ARG A 1 90 ? 15.215 -3.823 -6.249 1.00 92.00 90 ARG A C 1
ATOM 705 O O . ARG A 1 90 ? 15.201 -2.603 -6.064 1.00 92.00 90 ARG A O 1
ATOM 712 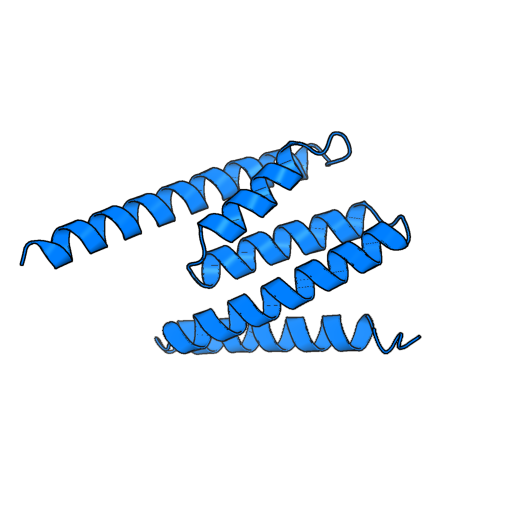N N . ALA A 1 91 ? 16.213 -4.422 -6.898 1.00 87.25 91 ALA A N 1
ATOM 713 C CA . ALA A 1 91 ? 17.379 -3.713 -7.426 1.00 87.25 91 ALA A CA 1
ATOM 714 C C . ALA A 1 91 ? 17.023 -2.634 -8.471 1.00 87.25 91 ALA A C 1
ATOM 716 O O . ALA A 1 91 ? 17.750 -1.651 -8.610 1.00 87.25 91 ALA A O 1
ATOM 717 N N . ASP A 1 92 ? 15.895 -2.779 -9.167 1.00 88.38 92 ASP A N 1
ATOM 718 C CA . ASP A 1 92 ? 15.410 -1.868 -1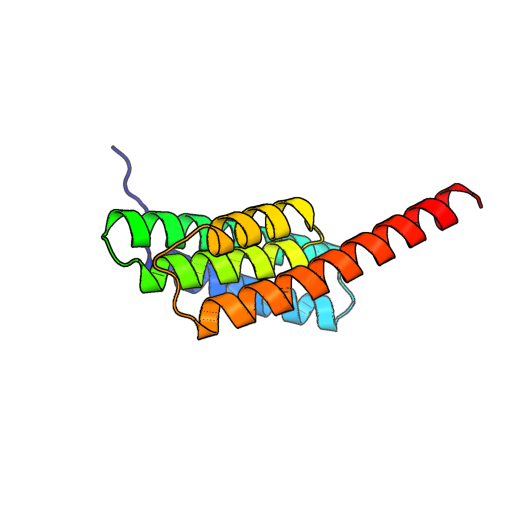0.210 1.00 88.38 92 ASP A CA 1
ATOM 719 C C . ASP A 1 92 ? 14.560 -0.695 -9.681 1.00 88.38 92 ASP A C 1
ATOM 721 O O . ASP A 1 92 ? 14.165 0.180 -10.456 1.00 88.38 92 ASP A O 1
ATOM 725 N N . ALA A 1 93 ? 14.307 -0.618 -8.369 1.00 89.12 93 ALA A N 1
ATOM 726 C CA . ALA A 1 93 ? 13.573 0.497 -7.777 1.00 89.12 93 ALA A CA 1
ATOM 727 C C . ALA A 1 93 ? 14.385 1.815 -7.840 1.00 89.12 93 ALA A C 1
ATOM 729 O O . ALA A 1 93 ? 15.544 1.839 -7.411 1.00 89.12 93 ALA A O 1
ATOM 730 N N . PRO A 1 94 ? 13.801 2.938 -8.308 1.00 91.38 94 PRO A N 1
ATOM 731 C CA . PRO A 1 94 ? 14.468 4.240 -8.290 1.00 91.38 94 PRO A CA 1
ATOM 732 C C . PRO A 1 94 ? 14.858 4.677 -6.865 1.00 91.38 94 PRO A C 1
ATOM 734 O O . PRO A 1 94 ? 14.079 4.437 -5.941 1.00 91.38 94 PRO A O 1
ATOM 737 N N . PRO A 1 95 ? 15.986 5.389 -6.658 1.00 92.06 95 PRO A N 1
ATOM 738 C CA . PRO A 1 95 ? 16.425 5.816 -5.322 1.00 92.06 95 PRO A CA 1
ATOM 739 C C . PRO A 1 95 ? 15.354 6.573 -4.526 1.00 92.06 95 PRO A C 1
ATOM 741 O O . PRO A 1 95 ? 15.073 6.219 -3.387 1.00 92.06 95 PRO A O 1
ATOM 744 N N . ALA A 1 96 ? 14.664 7.524 -5.165 1.00 91.31 96 ALA A N 1
ATOM 745 C CA . ALA A 1 96 ? 13.577 8.277 -4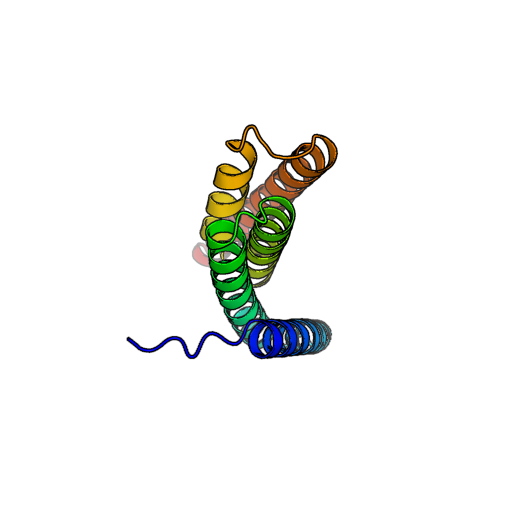.536 1.00 91.31 96 ALA A CA 1
ATOM 746 C C . ALA A 1 96 ? 12.403 7.384 -4.089 1.00 91.31 96 ALA A C 1
ATOM 748 O O . ALA A 1 96 ? 11.738 7.667 -3.094 1.00 91.31 96 ALA A O 1
ATOM 749 N N . LEU A 1 97 ? 12.134 6.292 -4.815 1.00 91.19 97 LEU A N 1
ATOM 750 C CA . LEU A 1 97 ? 11.118 5.327 -4.406 1.00 91.19 97 LEU A CA 1
ATOM 751 C C . LEU A 1 97 ? 11.598 4.518 -3.197 1.00 91.19 97 LEU A C 1
ATOM 753 O O . LEU A 1 97 ? 10.811 4.315 -2.281 1.00 91.19 97 LEU A O 1
ATOM 757 N N . ARG A 1 98 ? 12.872 4.107 -3.157 1.00 93.25 98 ARG A N 1
ATOM 758 C CA . ARG A 1 98 ? 13.441 3.392 -2.001 1.00 93.25 98 ARG A CA 1
ATOM 759 C C . ARG A 1 98 ? 13.373 4.226 -0.726 1.00 93.25 98 ARG A C 1
ATOM 761 O O . ARG A 1 98 ? 12.916 3.719 0.289 1.00 93.25 98 ARG A O 1
ATOM 768 N N . GLU A 1 99 ? 13.746 5.502 -0.795 1.00 94.44 99 GLU A N 1
ATOM 769 C CA . GLU A 1 99 ? 13.632 6.429 0.342 1.00 94.44 99 GLU A CA 1
ATOM 770 C C . GLU A 1 99 ? 12.185 6.532 0.833 1.00 94.44 99 GLU A C 1
ATOM 772 O O . GLU A 1 99 ? 11.909 6.439 2.030 1.00 94.44 99 GLU A O 1
ATOM 777 N N . ARG A 1 100 ? 11.234 6.655 -0.101 1.00 95.38 100 ARG A N 1
ATOM 778 C CA . ARG A 1 100 ? 9.807 6.700 0.225 1.00 95.38 100 ARG A CA 1
ATOM 779 C C . ARG A 1 100 ? 9.308 5.394 0.847 1.00 95.38 100 ARG A C 1
ATOM 781 O O . ARG A 1 100 ? 8.508 5.454 1.778 1.00 95.38 100 ARG A O 1
ATOM 788 N N . ILE A 1 101 ? 9.752 4.241 0.343 1.00 96.19 101 ILE A N 1
ATOM 789 C CA . ILE A 1 101 ? 9.420 2.927 0.906 1.00 96.19 101 ILE A CA 1
ATOM 790 C C . ILE A 1 101 ? 9.944 2.830 2.334 1.00 96.19 101 ILE A C 1
ATOM 792 O O . ILE A 1 101 ? 9.151 2.573 3.227 1.00 96.19 101 ILE A O 1
ATOM 796 N N . GLN A 1 102 ? 11.219 3.139 2.569 1.00 95.50 102 GLN A N 1
ATOM 797 C CA . GLN A 1 102 ? 11.835 3.067 3.896 1.00 95.50 102 GLN A CA 1
ATOM 798 C C . GLN A 1 102 ? 11.135 3.977 4.910 1.00 95.50 102 GLN A C 1
ATOM 800 O O . GLN A 1 102 ? 10.783 3.534 6.005 1.00 95.50 102 GLN A O 1
ATOM 805 N N . ALA A 1 103 ? 10.877 5.234 4.536 1.00 96.50 103 ALA A N 1
ATOM 806 C CA . ALA A 1 103 ? 10.149 6.170 5.387 1.00 96.50 103 ALA A CA 1
ATOM 807 C C . ALA A 1 103 ? 8.736 5.656 5.708 1.00 96.50 103 ALA A C 1
ATOM 809 O O . ALA A 1 103 ? 8.271 5.752 6.842 1.00 96.50 103 ALA A O 1
ATOM 810 N N . PHE A 1 104 ? 8.051 5.066 4.726 1.00 97.50 104 PHE A N 1
ATOM 811 C CA . PHE A 1 104 ? 6.715 4.523 4.938 1.00 97.50 104 PHE A CA 1
ATOM 812 C C . PHE A 1 104 ? 6.725 3.231 5.774 1.00 97.50 104 PHE A C 1
ATOM 814 O O . PHE A 1 104 ? 5.889 3.088 6.663 1.00 97.50 104 PHE A O 1
ATOM 821 N N . SER A 1 105 ? 7.700 2.338 5.579 1.00 97.00 105 SER A N 1
ATOM 822 C CA . SER A 1 105 ? 7.918 1.136 6.397 1.00 97.00 105 SER A CA 1
ATOM 823 C C . SER A 1 105 ? 8.076 1.481 7.880 1.00 97.00 105 SER A C 1
ATOM 825 O O . SER A 1 105 ? 7.527 0.785 8.735 1.00 97.00 105 SER A O 1
ATOM 827 N N . GLN A 1 106 ? 8.782 2.569 8.205 1.00 96.81 106 GLN A N 1
ATOM 828 C CA . GLN A 1 106 ? 8.909 3.057 9.584 1.00 96.81 106 GLN A CA 1
ATOM 829 C C . GLN A 1 106 ? 7.546 3.461 10.158 1.00 96.81 106 GLN A C 1
ATOM 831 O O . GLN A 1 106 ? 7.145 2.948 11.202 1.00 96.81 106 GLN A O 1
ATOM 836 N N . VAL A 1 107 ? 6.784 4.280 9.426 1.00 96.81 107 VAL A N 1
ATOM 837 C CA . VAL A 1 107 ? 5.439 4.715 9.842 1.00 96.81 107 VAL A CA 1
ATOM 838 C C . VAL A 1 107 ? 4.502 3.526 10.077 1.00 96.81 107 VAL A C 1
ATOM 840 O O . VAL A 1 107 ? 3.785 3.495 11.078 1.00 96.81 107 VAL A O 1
ATOM 843 N N . VAL A 1 108 ? 4.502 2.532 9.182 1.00 96.56 108 VAL A N 1
ATOM 844 C CA . VAL A 1 108 ? 3.650 1.338 9.316 1.00 96.56 108 VAL A CA 1
ATOM 845 C C . VAL A 1 108 ? 4.062 0.495 10.528 1.00 96.56 108 VAL A C 1
ATOM 847 O O . VAL A 1 108 ? 3.195 0.035 11.273 1.00 96.56 108 VAL A O 1
ATOM 850 N N . ASN A 1 109 ? 5.364 0.331 10.786 1.00 95.94 109 ASN A N 1
ATOM 851 C CA . ASN A 1 109 ? 5.843 -0.373 11.980 1.00 95.94 109 ASN A CA 1
ATOM 852 C C . ASN A 1 109 ? 5.414 0.334 13.273 1.00 95.94 109 ASN A C 1
ATOM 854 O O . ASN A 1 109 ? 4.871 -0.314 14.168 1.00 95.94 109 ASN A O 1
ATOM 858 N N . GLU A 1 110 ? 5.564 1.657 13.350 1.00 95.44 110 GLU A N 1
ATOM 859 C CA . GLU A 1 110 ? 5.123 2.44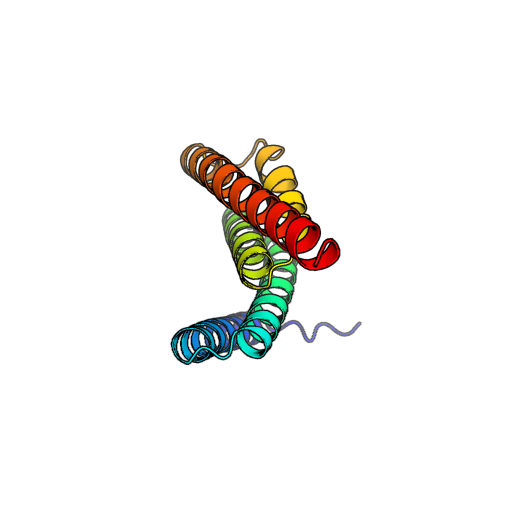5 14.507 1.00 95.44 110 GLU A CA 1
ATOM 860 C C . GLU A 1 110 ? 3.606 2.356 14.731 1.00 95.44 110 GLU A C 1
ATOM 862 O O . GLU A 1 110 ? 3.125 2.358 15.867 1.00 95.44 110 GLU A O 1
ATOM 867 N N . GLN A 1 111 ? 2.808 2.314 13.659 1.00 93.25 111 GLN A N 1
ATOM 868 C CA . GLN A 1 111 ? 1.358 2.110 13.758 1.00 93.25 111 GLN A CA 1
ATOM 869 C C . GLN A 1 111 ? 1.026 0.717 14.302 1.00 93.25 111 GLN A C 1
ATOM 871 O O . GLN A 1 111 ? 0.233 0.601 15.240 1.00 93.25 111 GLN A O 1
ATOM 876 N N . ARG A 1 112 ? 1.679 -0.327 13.779 1.00 94.88 112 ARG A N 1
ATOM 877 C CA . ARG A 1 112 ? 1.519 -1.712 14.245 1.00 94.88 112 ARG A CA 1
ATOM 878 C C . ARG A 1 112 ? 1.868 -1.863 15.724 1.00 94.88 112 ARG A C 1
ATOM 880 O O . ARG A 1 112 ? 1.152 -2.543 16.459 1.00 94.88 112 ARG A O 1
ATOM 887 N N . GLU A 1 113 ? 2.959 -1.247 16.172 1.00 93.62 113 GLU A N 1
ATOM 888 C CA . GLU A 1 113 ? 3.392 -1.298 17.571 1.00 93.62 113 GLU A CA 1
ATOM 889 C C . GLU A 1 113 ? 2.389 -0.616 18.498 1.00 93.62 113 GLU A C 1
ATOM 891 O O . GLU A 1 113 ? 1.989 -1.208 19.503 1.00 93.62 113 GLU A O 1
ATOM 896 N N . ARG A 1 114 ? 1.910 0.579 18.124 1.00 91.81 114 ARG A N 1
ATOM 897 C CA . ARG A 1 114 ? 0.862 1.291 18.872 1.00 91.81 114 ARG A CA 1
ATOM 898 C C . ARG A 1 114 ? -0.414 0.465 18.993 1.00 91.81 114 ARG A C 1
ATOM 900 O O . ARG A 1 114 ? -0.967 0.355 20.084 1.00 91.81 114 ARG A O 1
ATOM 907 N N . TRP A 1 115 ? -0.853 -0.153 17.899 1.00 86.25 115 TRP A N 1
ATOM 908 C CA . TRP A 1 115 ? -2.032 -1.017 17.904 1.00 86.25 115 TRP A CA 1
ATOM 909 C C 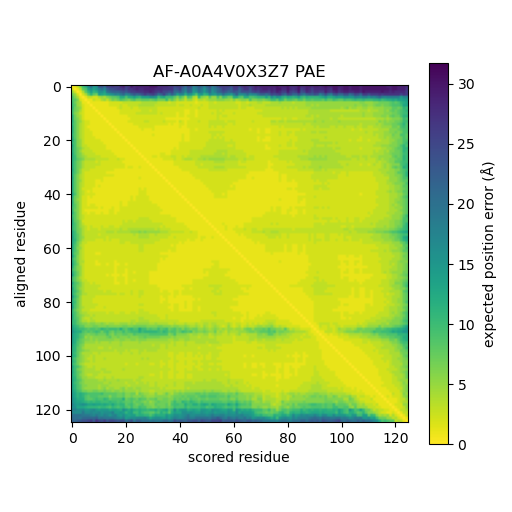. TRP A 1 115 ? -1.838 -2.255 18.792 1.00 86.25 115 TRP A C 1
ATOM 911 O O . TRP A 1 115 ? -2.693 -2.578 19.614 1.00 86.25 115 TRP A O 1
ATOM 921 N N . SER A 1 116 ? -0.668 -2.896 18.711 1.00 85.94 116 SER A N 1
ATOM 922 C CA . SER A 1 116 ? -0.324 -4.061 19.541 1.00 85.94 116 SER A CA 1
ATOM 923 C C . SER A 1 116 ? -0.219 -3.719 21.030 1.00 85.94 116 SER A C 1
ATOM 925 O O . SER A 1 116 ? -0.484 -4.556 21.893 1.00 85.94 116 SER A O 1
ATOM 927 N N . PHE A 1 117 ? 0.216 -2.502 21.359 1.00 88.44 117 PHE A N 1
ATOM 928 C CA . PHE A 1 117 ? 0.229 -2.004 22.730 1.00 88.44 117 PHE A CA 1
ATOM 929 C C . PHE A 1 117 ? -1.200 -1.794 23.248 1.00 88.44 117 PHE A C 1
ATOM 931 O O . PHE A 1 117 ? -1.555 -2.374 24.271 1.00 88.44 117 PHE A O 1
ATOM 938 N N . ALA A 1 118 ? -2.044 -1.087 22.490 1.00 87.56 118 ALA A N 1
ATOM 939 C CA . ALA A 1 118 ? -3.433 -0.820 22.863 1.00 87.56 118 ALA A CA 1
ATOM 940 C C . ALA A 1 118 ? -4.260 -2.101 23.091 1.00 87.56 118 ALA A C 1
ATOM 942 O O . ALA A 1 118 ? -5.017 -2.186 24.056 1.00 87.56 118 ALA A O 1
ATOM 943 N N . LEU A 1 119 ? -4.090 -3.130 22.250 1.00 82.75 119 LEU A N 1
ATOM 944 C CA . LEU A 1 119 ? -4.775 -4.420 22.426 1.00 82.75 119 LEU A CA 1
ATOM 945 C C . LEU A 1 119 ? -4.371 -5.143 23.718 1.00 82.75 119 LEU A C 1
ATOM 947 O O . LEU A 1 119 ? -5.208 -5.780 24.359 1.00 82.75 119 LEU A O 1
ATOM 951 N N . ARG A 1 120 ? -3.092 -5.054 24.108 1.00 85.75 120 ARG A N 1
ATOM 952 C CA . ARG A 1 120 ? -2.600 -5.657 25.354 1.00 85.75 120 ARG A CA 1
ATOM 953 C C . ARG A 1 120 ? -3.168 -4.949 26.577 1.00 85.75 120 ARG A C 1
ATOM 955 O O . ARG A 1 120 ? -3.576 -5.634 27.506 1.00 85.75 120 ARG A O 1
ATOM 962 N N . GLU A 1 121 ? -3.240 -3.619 26.561 1.00 87.62 121 GLU A N 1
ATOM 963 C CA . GLU A 1 121 ? -3.862 -2.854 27.650 1.00 87.62 121 GLU A CA 1
ATOM 964 C C . GLU A 1 121 ? -5.352 -3.179 27.795 1.00 87.62 121 GLU A C 1
ATOM 966 O O . GLU A 1 121 ? -5.805 -3.470 28.898 1.00 87.62 121 GLU A O 1
ATOM 971 N N . ALA A 1 122 ? -6.093 -3.233 26.683 1.00 81.75 122 ALA A N 1
ATOM 972 C CA . ALA A 1 122 ? -7.518 -3.570 26.689 1.00 81.75 122 ALA A CA 1
ATOM 973 C C . ALA A 1 122 ? -7.816 -5.008 27.159 1.00 81.75 122 ALA A C 1
ATOM 975 O O . ALA A 1 122 ? -8.930 -5.295 27.579 1.00 81.75 122 ALA A O 1
ATOM 976 N N . SER A 1 123 ? -6.838 -5.916 27.085 1.00 76.31 123 SER A N 1
ATOM 977 C CA . SER A 1 123 ? -6.987 -7.309 27.537 1.00 76.31 123 SER A CA 1
ATOM 978 C C . SER A 1 123 ? -6.708 -7.497 29.037 1.00 76.31 123 SER A C 1
ATOM 980 O O . SER A 1 123 ? -6.893 -8.599 29.553 1.00 76.31 123 SER A O 1
ATOM 982 N N . LEU A 1 124 ? -6.214 -6.461 29.727 1.00 72.44 124 LEU A N 1
ATOM 983 C CA . LEU A 1 124 ? -5.866 -6.482 31.156 1.00 72.44 124 LEU A CA 1
ATOM 984 C C . LEU A 1 124 ? -6.906 -5.779 32.049 1.00 72.44 124 LEU A C 1
ATOM 986 O O . LEU A 1 124 ? -6.762 -5.802 33.272 1.00 72.44 124 LEU A O 1
ATOM 990 N N . THR A 1 125 ? -7.926 -5.162 31.449 1.00 62.28 125 THR A N 1
ATOM 991 C CA . THR A 1 125 ? -9.060 -4.488 32.107 1.00 62.28 125 THR A CA 1
ATOM 992 C C . THR A 1 125 ? -10.335 -5.297 31.966 1.00 62.28 125 THR A C 1
ATOM 994 O O . THR A 1 125 ? -11.068 -5.413 32.971 1.00 62.28 125 THR A O 1
#

Radius of gyration: 15.9 Å; Cα contacts (8 Å, |Δi|>4): 126; chains: 1; bounding box: 35×30×53 Å

Nearest PDB structures (foldseek):
  5l0y-assembly1_A  TM=4.551E-01  e=9.228E-01  Thermochaetoides thermophila DSM 1495
  5l0y-assembly2_B  TM=3.319E-01  e=4.741E-01  Thermochaetoides thermophila DSM 1495
  5l0y-assembly3_C  TM=3.134E-01  e=7.518E-01  Thermochaetoides thermophila DSM 1495
  5l0y-assembly5_E  TM=3.024E-01  e=1.255E+00  Thermochaetoides thermophila DSM 1495
  5l0w-assembly1_B  TM=2.878E-01  e=1.390E+00  Thermochaetoides thermophila

Sequence (125 aa):
MNSDFDYHAEETRKSNLLLQAALLREQGRYERAATLFAEAAAIEERLAESAEAKGDVSRALRHRFSAASGWAQAGDFYHALALLHSLEERADAPPALRERIQAFSQVVNEQRERWSFALREASLT

Foldseek 3Di:
DDPPPDLVVLVVQLVVLQVVLVVCVVVVVQQSSLVSLQVSLVSLCVNLVVCVVVVNNVSSLVSLLSSLVSCLSSVNLVSSLVSLVVSCPDPPDDPVSNVVSVVVNVVSVVVNVVVVVVVVVVVVD

Solvent-accessible surface area (backbone atoms only — not comparable to full-atom values): 6479 Å² total; per-residue (Å²): 135,90,78,83,78,51,65,68,61,51,55,52,52,30,53,53,30,47,54,50,17,52,55,31,40,79,70,69,39,48,71,64,15,16,53,30,20,39,56,25,14,57,46,24,43,54,52,11,53,55,26,44,79,70,68,37,51,74,56,15,54,52,24,39,54,49,17,21,53,20,21,43,66,36,68,39,44,66,63,13,48,52,46,47,50,61,52,67,71,38,87,84,54,54,68,74,55,49,54,52,45,54,58,47,52,52,54,48,52,56,50,48,51,54,51,57,49,52,56,53,56,66,72,76,111